Protein AF-A0A2S9FKX0-F1 (afdb_monomer)

Radius of gyration: 15.31 Å; Cα contacts (8 Å, |Δi|>4): 256; chains: 1; bounding box: 41×36×35 Å

Solvent-accessible surface area (backbone atoms only — not comparable to full-atom values): 8331 Å² total; per-residue (Å²): 123,59,86,40,38,10,38,38,38,38,27,28,65,61,74,66,62,74,62,89,56,89,73,32,55,72,55,98,75,26,35,39,33,34,68,51,56,16,30,72,70,81,51,93,82,71,53,87,70,86,72,49,25,36,37,59,53,54,42,30,68,63,44,42,91,80,36,39,31,65,84,22,63,64,45,36,45,50,46,67,44,34,13,82,83,73,72,36,57,85,37,79,48,83,92,62,90,45,38,29,35,67,76,35,41,58,55,53,31,52,52,41,68,76,35,47,50,77,50,74,48,81,31,94,63,19,50,73,44,49,65,54,50,60,74,73,44,48,40,86,47,57,65,86,90,117

Structure (mmCIF, N/CA/C/O backbone):
data_AF-A0A2S9FKX0-F1
#
_entry.id   AF-A0A2S9FKX0-F1
#
loop_
_atom_site.group_PDB
_atom_site.id
_atom_site.type_symbol
_atom_site.label_atom_id
_atom_site.label_alt_id
_atom_site.label_comp_id
_atom_site.label_asym_id
_atom_site.label_entity_id
_atom_site.label_seq_id
_atom_site.pdbx_PDB_ins_code
_atom_site.Cartn_x
_atom_site.Cartn_y
_atom_site.Cartn_z
_atom_site.occupancy
_atom_site.B_iso_or_equiv
_atom_site.auth_seq_id
_atom_site.auth_comp_id
_atom_site.auth_asym_id
_atom_site.auth_atom_id
_atom_site.pdbx_PDB_model_num
ATOM 1 N N . MET A 1 1 ? 8.132 -13.995 -0.061 1.00 76.06 1 MET A N 1
ATOM 2 C CA . MET A 1 1 ? 8.235 -12.887 -1.042 1.00 76.06 1 MET A CA 1
ATOM 3 C C . MET A 1 1 ? 9.620 -12.858 -1.684 1.00 76.06 1 MET A C 1
ATOM 5 O O . MET A 1 1 ? 10.601 -12.920 -0.935 1.00 76.06 1 MET A O 1
ATOM 9 N N . PRO A 1 2 ? 9.723 -12.782 -3.019 1.00 89.31 2 PRO A N 1
ATOM 10 C CA . PRO A 1 2 ? 10.991 -12.786 -3.755 1.00 89.31 2 PRO A CA 1
ATOM 11 C C . PRO A 1 2 ? 11.760 -11.462 -3.619 1.00 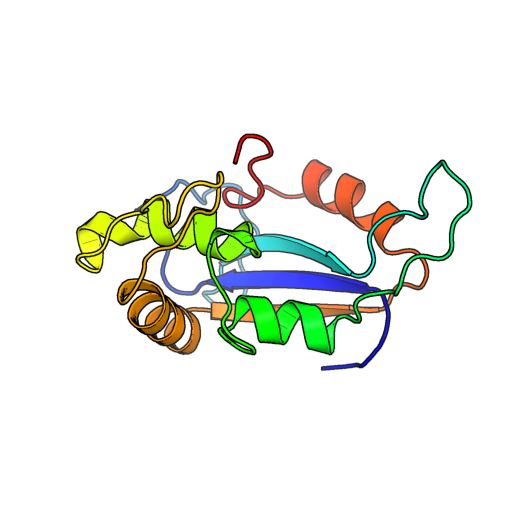89.31 2 PRO A C 1
ATOM 13 O O . PRO A 1 2 ? 11.167 -10.397 -3.438 1.00 89.31 2 PRO A O 1
ATOM 16 N N . ALA A 1 3 ? 13.089 -11.541 -3.675 1.00 92.06 3 ALA A N 1
ATOM 17 C CA . ALA A 1 3 ? 13.996 -10.389 -3.681 1.00 92.06 3 ALA A CA 1
ATOM 18 C C . ALA A 1 3 ? 14.272 -9.937 -5.124 1.00 92.06 3 ALA A C 1
ATOM 20 O O . ALA A 1 3 ? 15.416 -9.840 -5.550 1.00 92.06 3 ALA A O 1
ATOM 21 N N . GLU A 1 4 ? 13.201 -9.726 -5.885 1.00 93.19 4 GLU A N 1
ATOM 22 C CA . GLU A 1 4 ? 13.245 -9.487 -7.328 1.00 93.19 4 GLU A CA 1
ATOM 23 C C . GLU A 1 4 ? 12.323 -8.328 -7.715 1.00 93.19 4 GLU A C 1
ATOM 25 O O . GLU A 1 4 ? 11.545 -7.828 -6.891 1.00 93.19 4 GLU A O 1
ATOM 30 N N . ALA A 1 5 ? 12.450 -7.891 -8.967 1.00 94.06 5 ALA A N 1
ATOM 31 C CA . ALA A 1 5 ? 11.608 -6.869 -9.563 1.00 94.06 5 ALA A CA 1
ATOM 32 C C . ALA A 1 5 ? 10.209 -7.412 -9.892 1.00 94.06 5 ALA A C 1
ATOM 34 O O . ALA A 1 5 ? 10.043 -8.576 -10.267 1.00 94.06 5 ALA A O 1
ATOM 35 N N . GLY A 1 6 ? 9.195 -6.562 -9.769 1.00 94.88 6 GLY A N 1
ATOM 36 C CA . GLY A 1 6 ? 7.837 -6.908 -10.155 1.00 94.88 6 GLY A CA 1
ATOM 37 C C . GLY A 1 6 ? 6.777 -5.937 -9.651 1.00 94.88 6 GLY A C 1
ATOM 38 O O . GLY A 1 6 ? 7.082 -4.844 -9.171 1.00 94.88 6 GLY A O 1
ATOM 39 N N . ALA A 1 7 ? 5.522 -6.360 -9.758 1.00 95.31 7 ALA A N 1
ATOM 40 C CA . ALA A 1 7 ? 4.359 -5.637 -9.258 1.00 95.31 7 ALA A CA 1
ATOM 41 C C . ALA A 1 7 ? 3.735 -6.362 -8.059 1.00 95.31 7 ALA A C 1
ATOM 43 O O . ALA A 1 7 ? 3.870 -7.579 -7.908 1.00 95.31 7 ALA A O 1
ATOM 44 N N . HIS A 1 8 ? 3.047 -5.609 -7.208 1.00 96.31 8 HIS A N 1
ATOM 45 C CA . HIS A 1 8 ? 2.317 -6.115 -6.054 1.00 96.31 8 HIS A CA 1
ATOM 46 C C . HIS A 1 8 ? 0.893 -5.560 -6.021 1.00 96.31 8 HIS A C 1
ATOM 48 O O . HIS A 1 8 ? 0.687 -4.374 -6.271 1.00 96.31 8 HIS A O 1
ATOM 54 N N . GLY A 1 9 ? -0.074 -6.408 -5.680 1.00 97.06 9 GLY A N 1
ATOM 55 C CA . GLY A 1 9 ? -1.478 -6.046 -5.489 1.00 97.06 9 GLY A CA 1
ATOM 56 C C . GLY A 1 9 ? -1.887 -6.260 -4.038 1.00 97.06 9 GLY A C 1
ATOM 57 O O . GLY A 1 9 ? -1.530 -7.278 -3.447 1.00 97.06 9 GLY A O 1
ATOM 58 N N . TRP A 1 10 ? -2.599 -5.300 -3.462 1.00 98.00 10 TRP A N 1
ATOM 59 C CA . TRP A 1 10 ? -3.050 -5.309 -2.076 1.00 98.00 10 TRP A CA 1
ATOM 60 C C . TRP A 1 10 ? -4.554 -5.474 -2.011 1.00 98.00 10 TRP A C 1
ATOM 62 O O . TRP A 1 10 ? -5.316 -4.662 -2.543 1.00 98.00 10 TRP A O 1
ATOM 72 N N . TRP A 1 11 ? -4.940 -6.542 -1.333 1.00 98.44 11 TRP A N 1
ATOM 73 C CA . TRP A 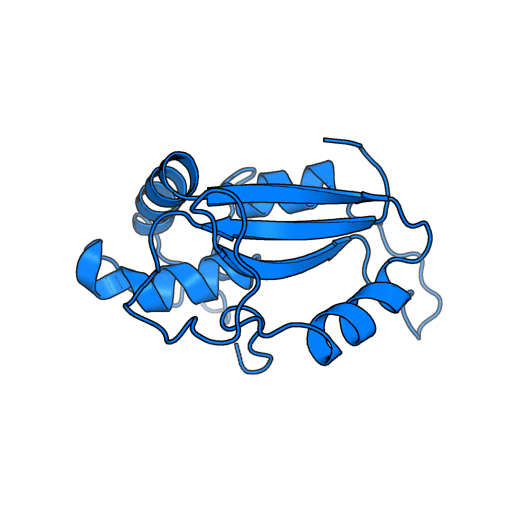1 11 ? -6.300 -7.019 -1.246 1.00 98.44 11 TRP A CA 1
ATOM 74 C C . TRP A 1 11 ? -6.807 -6.864 0.177 1.00 98.44 11 TRP A C 1
ATOM 76 O O . TRP A 1 11 ? -6.066 -7.148 1.119 1.00 98.44 11 TRP A O 1
ATOM 86 N N . PHE A 1 12 ? -8.066 -6.467 0.323 1.00 98.25 12 PHE A N 1
ATOM 87 C CA . PHE A 1 12 ? -8.672 -6.165 1.613 1.00 98.25 12 PHE A CA 1
ATOM 88 C C . PHE A 1 12 ? -9.989 -6.911 1.782 1.00 98.25 12 PHE A C 1
ATOM 90 O O . PHE A 1 12 ? -10.812 -6.938 0.867 1.00 98.25 12 PHE A O 1
ATOM 97 N N . ARG A 1 13 ? -10.173 -7.530 2.949 1.00 96.88 13 ARG A N 1
ATOM 98 C CA . ARG A 1 13 ? -11.448 -8.164 3.333 1.00 96.88 13 ARG A CA 1
ATOM 99 C C . ARG A 1 13 ? -12.420 -7.167 3.970 1.00 96.88 13 ARG A C 1
ATOM 101 O O . ARG A 1 13 ? -13.627 -7.350 3.902 1.00 96.88 13 ARG A O 1
ATOM 108 N N . GLU A 1 14 ? -11.877 -6.126 4.596 1.00 96.56 14 GLU A N 1
ATOM 109 C CA . GLU A 1 14 ? -12.618 -5.025 5.206 1.00 96.56 14 GLU A CA 1
ATOM 110 C C . GLU A 1 14 ? -12.339 -3.755 4.403 1.00 96.56 14 GLU A C 1
ATOM 112 O O . GLU A 1 14 ? -11.179 -3.436 4.127 1.00 96.56 14 GLU A O 1
ATOM 117 N N . ILE A 1 15 ? -13.401 -3.068 3.976 1.00 96.50 15 ILE A N 1
ATOM 118 C CA . ILE A 1 15 ? -13.296 -1.913 3.081 1.00 96.50 15 ILE A CA 1
ATOM 119 C C . ILE A 1 15 ? -13.006 -0.655 3.909 1.00 96.50 15 ILE A C 1
ATOM 121 O O . ILE A 1 15 ? -13.862 -0.243 4.693 1.00 96.50 15 ILE A O 1
ATOM 125 N N . PRO A 1 16 ? -11.830 -0.021 3.749 1.00 94.56 16 PRO A N 1
ATOM 126 C CA . PRO A 1 16 ? -11.449 1.121 4.569 1.00 94.56 16 PRO A CA 1
ATOM 127 C C . PRO A 1 16 ? -12.308 2.347 4.247 1.00 94.56 16 PRO A C 1
ATOM 129 O O . PRO A 1 16 ? -12.466 2.708 3.081 1.00 94.56 16 PRO A O 1
ATOM 132 N N . GLY A 1 17 ? -12.840 3.007 5.279 1.00 90.38 17 GLY A N 1
ATOM 133 C CA . GLY A 1 17 ? -13.544 4.289 5.149 1.00 90.38 17 GLY A CA 1
ATOM 134 C C . GLY A 1 17 ? -14.821 4.256 4.299 1.00 90.38 17 GLY A C 1
ATOM 135 O O . GLY A 1 17 ? -15.272 5.307 3.853 1.00 90.38 17 GLY A O 1
ATOM 136 N N . GLY A 1 18 ? -15.390 3.072 4.035 1.00 89.06 18 GLY A N 1
ATOM 137 C CA . GLY A 1 18 ? -16.639 2.930 3.275 1.00 89.06 18 GLY A CA 1
ATOM 138 C C . GLY A 1 18 ? -16.567 3.417 1.823 1.00 89.06 18 GLY A C 1
ATOM 139 O O . GLY A 1 18 ? -17.585 3.839 1.275 1.00 89.06 18 GLY A O 1
ATOM 140 N N . ILE A 1 19 ? -15.379 3.394 1.211 1.00 93.12 19 ILE A N 1
ATOM 141 C CA . ILE A 1 19 ? -15.187 3.779 -0.194 1.00 93.12 19 ILE A CA 1
ATOM 142 C C . ILE A 1 19 ? -16.009 2.895 -1.147 1.00 93.12 19 ILE A C 1
ATOM 144 O O . ILE A 1 19 ? -16.262 1.723 -0.860 1.00 93.12 19 ILE A O 1
ATOM 148 N N . ASP A 1 20 ? -16.404 3.450 -2.296 1.00 93.56 20 ASP A N 1
ATOM 149 C CA . ASP A 1 20 ? -17.053 2.670 -3.353 1.00 93.56 20 ASP A CA 1
ATOM 150 C C . ASP A 1 20 ? -16.052 1.681 -3.965 1.00 93.56 20 ASP A C 1
ATOM 152 O O . ASP A 1 20 ? -14.942 2.050 -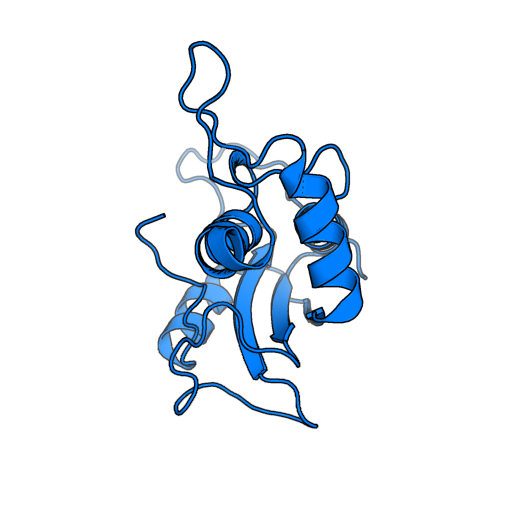4.346 1.00 93.56 20 ASP A O 1
ATOM 156 N N . VAL A 1 21 ? -16.459 0.413 -4.026 1.00 96.38 21 VAL A N 1
ATOM 157 C CA . VAL A 1 21 ? -15.668 -0.704 -4.558 1.00 96.38 21 VAL A CA 1
ATOM 158 C C . VAL A 1 21 ? -16.434 -1.509 -5.607 1.00 96.38 21 VAL A C 1
ATOM 160 O O . VAL A 1 21 ? -16.045 -2.625 -5.951 1.00 96.38 21 VAL A O 1
ATOM 163 N N . SER A 1 22 ? -17.542 -0.966 -6.116 1.00 95.12 22 SER A N 1
ATOM 164 C CA . SER A 1 22 ? -18.413 -1.655 -7.071 1.00 95.12 22 SER A CA 1
ATOM 165 C C . SER A 1 22 ? -17.708 -2.030 -8.381 1.00 95.12 22 SER A C 1
ATOM 167 O O . SER A 1 22 ? -18.047 -3.055 -8.972 1.00 95.12 22 SER A O 1
ATOM 169 N N . GLY A 1 23 ? -16.707 -1.249 -8.805 1.00 95.69 23 GLY A N 1
ATOM 170 C CA . GLY A 1 23 ? -15.866 -1.522 -9.976 1.00 95.69 23 GLY A CA 1
ATOM 171 C C . GLY A 1 23 ? -14.579 -2.303 -9.687 1.00 95.69 23 GLY A C 1
ATOM 172 O O . GLY A 1 23 ? -13.872 -2.675 -10.624 1.00 95.69 23 GLY A O 1
ATOM 173 N N . CYS A 1 24 ? -14.254 -2.556 -8.415 1.00 97.56 24 CYS A N 1
ATOM 174 C CA . CYS A 1 24 ? -12.997 -3.189 -8.023 1.00 97.56 24 CYS A CA 1
ATOM 175 C C . CYS A 1 24 ? -13.000 -4.702 -8.280 1.00 97.56 24 CYS A C 1
ATOM 177 O O . CYS A 1 24 ? -14.017 -5.386 -8.144 1.00 97.56 24 CYS A O 1
ATOM 179 N N . GLU A 1 25 ? -11.818 -5.252 -8.561 1.00 97.94 25 GLU A N 1
ATOM 180 C CA . GLU A 1 25 ? -11.624 -6.700 -8.657 1.00 97.94 25 GLU A CA 1
ATOM 181 C C . GLU A 1 25 ? -11.853 -7.378 -7.302 1.00 97.94 25 GLU A C 1
ATOM 183 O O . GLU A 1 25 ? -11.246 -7.004 -6.294 1.00 97.94 25 GLU A O 1
ATOM 188 N N . GLN A 1 26 ? -12.676 -8.428 -7.295 1.00 97.50 26 GLN A N 1
ATOM 189 C CA . GLN A 1 26 ? -13.028 -9.186 -6.095 1.00 97.50 26 GLN A CA 1
ATOM 190 C C . GLN A 1 26 ? -12.766 -10.679 -6.283 1.00 97.50 26 GLN A C 1
ATOM 192 O O . GLN A 1 26 ? -13.107 -11.256 -7.317 1.00 97.50 26 GLN A O 1
ATOM 197 N N . ARG A 1 27 ? -12.154 -11.322 -5.283 1.00 96.38 27 ARG A N 1
ATOM 198 C CA . ARG A 1 27 ? -11.849 -12.762 -5.278 1.00 96.38 27 ARG A CA 1
ATOM 199 C C . ARG A 1 27 ? -11.921 -13.314 -3.863 1.00 96.38 27 ARG A C 1
ATOM 201 O O . ARG A 1 27 ? -11.261 -12.790 -2.976 1.00 96.38 27 ARG A O 1
ATOM 208 N N . ASP A 1 28 ? -12.705 -14.369 -3.655 1.00 95.00 28 ASP A N 1
ATOM 209 C CA . ASP A 1 28 ? -12.791 -15.095 -2.378 1.00 95.00 28 ASP A CA 1
ATOM 210 C C . ASP A 1 28 ? -13.037 -14.196 -1.145 1.00 95.00 28 ASP A C 1
ATOM 212 O O . ASP A 1 28 ? -12.463 -14.408 -0.078 1.00 95.00 28 ASP A O 1
ATOM 216 N N . GLY A 1 29 ? -13.872 -13.160 -1.294 1.00 95.25 29 GLY A N 1
ATOM 217 C CA . GLY A 1 29 ? -14.166 -12.193 -0.225 1.00 95.25 29 GLY A CA 1
ATOM 218 C C . GLY A 1 29 ? -13.097 -11.113 -0.017 1.00 95.25 29 GLY A C 1
ATOM 219 O O . GLY A 1 29 ? -13.167 -10.362 0.951 1.00 95.25 29 GLY A O 1
ATOM 220 N N . TRP A 1 30 ? -12.120 -11.019 -0.916 1.00 98.12 30 TRP A N 1
ATOM 221 C CA . TRP A 1 30 ? -11.092 -9.987 -0.924 1.00 98.12 30 TRP A CA 1
ATOM 222 C C . TRP A 1 30 ? -11.276 -9.032 -2.094 1.00 98.12 30 TRP A C 1
ATOM 224 O O . TRP A 1 30 ? -11.552 -9.467 -3.210 1.00 98.12 30 TRP A O 1
ATOM 234 N N . THR A 1 31 ? -11.026 -7.747 -1.860 1.00 98.38 31 THR A N 1
ATOM 235 C CA . THR A 1 31 ? -11.135 -6.689 -2.871 1.00 98.38 31 THR A CA 1
ATOM 236 C C . THR A 1 31 ? -9.768 -6.075 -3.142 1.00 98.38 31 THR A C 1
ATOM 238 O O . THR A 1 31 ? -9.086 -5.664 -2.202 1.00 98.38 31 THR A O 1
ATOM 241 N N . LEU A 1 32 ? -9.339 -6.018 -4.404 1.00 98.12 32 LEU A N 1
ATOM 242 C CA . LEU A 1 32 ? -8.092 -5.363 -4.801 1.00 98.12 32 LEU A CA 1
ATOM 243 C C . LEU A 1 32 ? -8.299 -3.850 -4.815 1.00 98.12 32 LEU A C 1
ATOM 245 O O . LEU A 1 32 ? -9.054 -3.343 -5.634 1.00 98.12 32 LEU A O 1
ATOM 249 N N . LEU A 1 33 ? -7.600 -3.135 -3.934 1.00 97.44 33 LEU A N 1
ATOM 250 C CA . LEU A 1 33 ? -7.772 -1.683 -3.800 1.00 97.44 33 LEU A CA 1
ATOM 251 C C . LEU A 1 33 ? -6.524 -0.886 -4.184 1.00 97.44 33 LEU A C 1
ATOM 253 O O . LEU A 1 33 ? -6.611 0.314 -4.439 1.00 97.44 33 LEU A O 1
ATOM 257 N N . TYR A 1 34 ? -5.358 -1.537 -4.199 1.00 97.12 34 TYR A N 1
ATOM 258 C CA . TYR A 1 34 ? -4.090 -0.882 -4.495 1.00 97.12 34 TYR A CA 1
ATOM 259 C C . TYR A 1 34 ? -3.132 -1.793 -5.260 1.00 97.12 34 TYR A C 1
ATOM 261 O O . TYR A 1 34 ? -2.933 -2.953 -4.896 1.00 97.12 34 TYR A O 1
ATOM 269 N N . VAL A 1 35 ? -2.445 -1.241 -6.254 1.00 96.50 35 VAL A N 1
ATOM 270 C CA . VAL A 1 35 ? -1.282 -1.854 -6.899 1.00 96.50 35 VAL A CA 1
ATOM 271 C C . VAL A 1 35 ? -0.068 -0.945 -6.792 1.00 96.50 35 VAL A C 1
ATOM 273 O O . VAL A 1 35 ? -0.168 0.273 -6.690 1.00 96.50 35 VAL A O 1
ATOM 276 N N . GLY A 1 36 ? 1.115 -1.533 -6.843 1.00 94.06 36 GLY A N 1
ATOM 277 C CA . GLY A 1 36 ? 2.344 -0.775 -7.019 1.00 94.06 36 GLY A CA 1
ATOM 278 C C . GLY A 1 36 ? 3.441 -1.644 -7.597 1.00 94.06 36 GLY A C 1
ATOM 279 O O . GLY A 1 36 ? 3.291 -2.860 -7.738 1.00 94.06 36 GLY A O 1
ATOM 280 N N . ILE A 1 37 ? 4.550 -1.009 -7.941 1.00 94.19 37 ILE A N 1
ATOM 281 C CA . ILE A 1 37 ? 5.694 -1.661 -8.571 1.00 94.19 37 ILE A CA 1
ATOM 282 C C . ILE A 1 37 ? 6.964 -1.467 -7.762 1.00 94.19 37 ILE A C 1
ATOM 284 O O . ILE A 1 37 ? 7.109 -0.524 -6.980 1.00 94.19 37 ILE A O 1
ATOM 288 N N . SER A 1 38 ? 7.915 -2.368 -7.971 1.00 93.12 38 SER A N 1
ATOM 289 C CA . SER A 1 38 ? 9.253 -2.237 -7.421 1.00 93.12 38 SER A CA 1
ATOM 290 C C . SER A 1 38 ? 10.249 -2.980 -8.312 1.00 93.12 38 SER A C 1
ATOM 292 O O . SER A 1 38 ? 10.092 -4.190 -8.475 1.00 93.12 38 SER A O 1
ATOM 294 N N . PRO A 1 39 ? 11.285 -2.322 -8.862 1.00 92.44 39 PRO A N 1
ATOM 295 C CA . PRO A 1 39 ? 11.596 -0.892 -8.761 1.00 92.44 39 PRO A CA 1
ATOM 296 C C . PRO A 1 39 ? 10.698 -0.012 -9.656 1.00 92.44 39 PRO A C 1
ATOM 298 O O . PRO A 1 39 ? 9.904 -0.515 -10.441 1.00 92.44 39 PRO A O 1
ATOM 301 N N . GLY A 1 40 ? 10.834 1.311 -9.532 1.00 89.38 40 GLY A N 1
ATOM 302 C CA . GLY A 1 40 ? 10.264 2.264 -10.494 1.00 89.38 40 GLY A CA 1
ATOM 303 C C . GLY A 1 40 ? 11.079 2.346 -11.797 1.00 89.38 40 GLY A C 1
ATOM 304 O O . GLY A 1 40 ? 12.073 1.627 -11.930 1.00 89.38 40 GLY A O 1
ATOM 305 N N . PRO A 1 41 ? 10.685 3.210 -12.753 1.00 88.62 41 PRO A N 1
ATOM 306 C CA . PRO A 1 41 ? 11.411 3.373 -14.009 1.00 88.62 41 PRO A CA 1
ATOM 307 C C . PRO A 1 41 ? 12.846 3.877 -13.780 1.00 88.62 41 PRO A C 1
ATOM 309 O O . PRO A 1 41 ? 13.092 4.611 -12.813 1.00 88.62 41 PRO A O 1
ATOM 312 N N . PRO A 1 42 ? 13.792 3.541 -14.681 1.00 86.69 42 PRO A N 1
ATOM 313 C CA . PRO A 1 42 ? 15.141 4.088 -14.651 1.00 86.69 42 PRO A CA 1
ATOM 314 C C . PRO A 1 42 ? 15.131 5.617 -14.605 1.00 86.69 42 PRO A C 1
ATOM 316 O O . PRO A 1 42 ? 14.279 6.279 -15.203 1.00 86.69 42 PRO A O 1
ATOM 319 N N . ARG A 1 43 ? 16.106 6.201 -13.906 1.00 83.69 43 ARG A N 1
ATOM 320 C CA . ARG A 1 43 ? 16.217 7.658 -13.815 1.00 83.69 43 ARG A CA 1
ATOM 321 C C . ARG A 1 43 ? 16.575 8.251 -15.179 1.00 83.69 43 ARG A C 1
ATOM 323 O O . ARG A 1 43 ? 17.495 7.773 -15.840 1.00 83.69 43 ARG A O 1
ATOM 330 N N . ALA A 1 44 ? 15.924 9.356 -15.541 1.00 84.44 44 ALA A N 1
ATOM 331 C CA . ALA A 1 44 ? 16.211 10.088 -16.778 1.00 84.44 44 ALA A CA 1
ATOM 332 C C . ALA A 1 44 ? 17.649 10.643 -16.840 1.00 84.44 44 ALA A C 1
ATOM 334 O O . ALA A 1 44 ? 18.182 10.851 -17.924 1.00 84.44 44 ALA A O 1
ATOM 335 N N . ASP A 1 45 ? 18.294 10.855 -15.686 1.00 85.69 45 ASP A N 1
ATOM 336 C CA . ASP A 1 45 ? 19.681 11.331 -15.588 1.00 85.69 45 ASP A CA 1
ATOM 337 C C . ASP A 1 45 ? 20.736 10.223 -15.773 1.00 85.69 45 ASP A C 1
ATOM 339 O O . ASP A 1 45 ? 21.927 10.473 -15.582 1.00 85.69 45 ASP A O 1
ATOM 343 N N . GLY A 1 46 ? 20.315 8.995 -16.109 1.00 76.69 46 GLY A N 1
ATOM 344 C CA . GLY A 1 46 ? 21.192 7.849 -16.363 1.00 76.69 46 GLY A CA 1
ATOM 345 C C . GLY A 1 46 ? 21.922 7.318 -15.127 1.00 76.69 46 GLY A C 1
ATOM 346 O O . GLY A 1 46 ? 22.705 6.374 -15.235 1.00 76.69 46 GLY A O 1
ATOM 347 N N . LYS A 1 47 ? 21.691 7.897 -13.940 1.00 74.69 47 LYS A N 1
ATOM 348 C CA . LYS A 1 47 ? 22.349 7.445 -12.713 1.00 74.69 47 LYS A CA 1
ATOM 349 C C . LYS A 1 47 ? 21.763 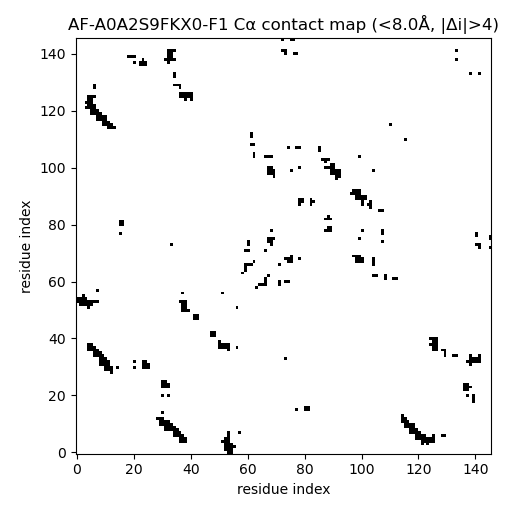6.107 -12.261 1.00 74.69 47 LYS A C 1
ATOM 351 O O . LYS A 1 47 ? 20.539 5.945 -12.279 1.00 74.69 47 LYS A O 1
ATOM 356 N N . PRO A 1 48 ? 22.604 5.171 -11.784 1.00 63.81 48 PRO A N 1
ATOM 357 C CA . PRO A 1 48 ? 22.122 3.906 -11.259 1.00 63.81 48 PRO A CA 1
ATOM 358 C C . PRO A 1 48 ? 21.172 4.158 -10.086 1.00 63.81 48 PRO A C 1
ATOM 360 O O . PRO A 1 48 ? 21.501 4.856 -9.124 1.00 63.81 48 PRO A O 1
ATOM 363 N N . GLN A 1 49 ? 19.971 3.597 -10.178 1.00 69.19 49 GLN A N 1
ATOM 364 C CA . GLN A 1 49 ? 19.037 3.560 -9.064 1.00 69.19 49 GLN A CA 1
ATOM 365 C C . GLN A 1 49 ? 19.381 2.350 -8.203 1.00 69.19 49 GLN A C 1
ATOM 367 O O . GLN A 1 49 ? 19.646 1.279 -8.738 1.00 69.19 49 GLN A O 1
ATOM 372 N N . ASN A 1 50 ? 19.366 2.498 -6.878 1.00 68.12 50 ASN A N 1
ATOM 373 C CA . ASN A 1 50 ? 19.413 1.335 -5.999 1.00 68.12 50 ASN A CA 1
ATOM 374 C C . ASN A 1 50 ? 18.027 0.669 -6.057 1.00 68.12 50 ASN A C 1
ATOM 376 O O . ASN A 1 50 ? 17.080 1.243 -5.502 1.00 68.12 50 ASN A O 1
ATOM 380 N N . PRO A 1 51 ? 17.852 -0.458 -6.773 1.00 68.12 51 PRO A N 1
ATOM 381 C CA . PRO A 1 51 ? 16.527 -0.996 -7.020 1.00 68.12 51 PRO A CA 1
ATOM 382 C C . PRO A 1 51 ? 15.955 -1.472 -5.686 1.00 68.12 51 PRO A C 1
ATOM 384 O O . PRO A 1 51 ? 16.563 -2.283 -4.982 1.00 68.12 51 PRO A O 1
ATOM 387 N N . GLN A 1 52 ? 14.784 -0.964 -5.305 1.00 77.12 52 GLN A N 1
ATOM 388 C CA . GLN A 1 52 ? 14.037 -1.615 -4.237 1.00 77.12 52 GLN A CA 1
ATOM 389 C C . GLN A 1 52 ? 13.439 -2.904 -4.797 1.00 77.12 52 GLN A C 1
ATOM 391 O O . GLN A 1 52 ? 12.776 -2.906 -5.832 1.00 77.12 52 GLN A O 1
ATOM 396 N N . GLU A 1 53 ? 13.685 -4.007 -4.105 1.00 88.00 53 GLU A N 1
ATOM 397 C CA . GLU A 1 53 ? 13.087 -5.308 -4.401 1.00 88.00 53 GLU A CA 1
ATOM 398 C C . GLU A 1 53 ? 11.657 -5.376 -3.858 1.00 88.00 53 GLU A C 1
ATOM 400 O O . GLU A 1 53 ? 11.372 -4.808 -2.793 1.00 88.00 53 GLU A O 1
ATOM 405 N N . LEU A 1 54 ? 10.803 -6.185 -4.495 1.00 93.12 54 LEU A N 1
ATOM 406 C CA . LEU A 1 54 ? 9.446 -6.481 -4.025 1.00 93.12 54 LEU A CA 1
ATOM 407 C C . LEU A 1 54 ? 9.400 -6.819 -2.530 1.00 93.12 54 LEU A C 1
ATOM 409 O O . LEU A 1 54 ? 8.634 -6.218 -1.778 1.00 93.12 54 LEU A O 1
ATOM 413 N N . ARG A 1 55 ? 10.266 -7.732 -2.062 1.00 94.44 55 ARG A N 1
ATOM 414 C CA . ARG A 1 55 ? 10.345 -8.110 -0.639 1.00 94.44 55 ARG A CA 1
ATOM 415 C C . ARG A 1 55 ? 10.547 -6.906 0.278 1.00 94.44 55 ARG A C 1
ATOM 417 O O . ARG A 1 55 ? 9.927 -6.851 1.337 1.00 94.44 55 ARG A O 1
ATOM 424 N N . LYS A 1 56 ? 11.431 -5.971 -0.081 1.00 93.19 56 LYS A N 1
ATOM 425 C CA . LYS A 1 56 ? 11.724 -4.791 0.748 1.00 93.19 56 LYS A CA 1
ATOM 426 C C . LYS A 1 56 ? 10.535 -3.834 0.739 1.00 93.19 56 LYS A C 1
ATOM 428 O O . LYS A 1 56 ? 10.124 -3.396 1.812 1.00 93.19 56 LYS A O 1
ATOM 433 N N . ARG A 1 57 ? 9.958 -3.576 -0.439 1.00 94.19 57 ARG A N 1
ATOM 434 C CA . ARG A 1 57 ? 8.826 -2.657 -0.611 1.00 94.19 57 ARG A CA 1
ATOM 435 C C . ARG A 1 57 ? 7.573 -3.134 0.118 1.00 94.19 57 ARG A C 1
ATOM 437 O O . ARG A 1 57 ? 6.985 -2.380 0.887 1.00 94.19 57 ARG A O 1
ATOM 444 N N . ILE A 1 58 ? 7.217 -4.404 -0.041 1.00 95.44 58 ILE A N 1
ATOM 445 C CA . ILE A 1 58 ? 6.025 -4.979 0.588 1.00 95.44 58 ILE A CA 1
ATOM 446 C C . ILE A 1 58 ? 6.176 -5.031 2.111 1.00 95.44 58 ILE A C 1
ATOM 448 O O . ILE A 1 58 ? 5.268 -4.633 2.835 1.00 95.44 58 ILE A O 1
ATOM 452 N N . ARG A 1 59 ? 7.350 -5.433 2.622 1.00 95.44 59 ARG A N 1
ATOM 453 C CA . ARG A 1 59 ? 7.620 -5.392 4.070 1.00 95.44 59 ARG A CA 1
ATOM 454 C C . ARG A 1 59 ? 7.521 -3.979 4.635 1.00 95.44 59 ARG A C 1
ATOM 456 O O . ARG A 1 59 ? 7.056 -3.824 5.758 1.00 95.44 59 ARG A O 1
ATOM 463 N N . TYR A 1 60 ? 7.977 -2.974 3.887 1.00 95.31 60 TYR A N 1
ATOM 464 C CA . TYR A 1 60 ? 7.854 -1.581 4.302 1.00 95.31 60 TYR A CA 1
ATOM 465 C C . TYR A 1 60 ? 6.382 -1.163 4.393 1.00 95.31 60 TYR A C 1
ATOM 467 O O . TYR A 1 60 ? 5.964 -0.675 5.431 1.00 95.31 60 TYR A O 1
ATOM 475 N N . HIS A 1 61 ? 5.559 -1.436 3.378 1.00 94.88 61 HIS A N 1
ATOM 476 C CA . HIS A 1 61 ? 4.114 -1.173 3.454 1.00 94.88 61 HIS A CA 1
ATOM 477 C C . HIS A 1 61 ? 3.455 -1.829 4.689 1.00 94.88 61 HIS A C 1
ATOM 479 O O . HIS A 1 61 ? 2.681 -1.176 5.388 1.00 94.88 61 HIS A O 1
ATOM 485 N N . PHE A 1 62 ? 3.864 -3.055 5.033 1.00 93.12 62 PHE A N 1
ATOM 486 C CA . PHE A 1 62 ? 3.437 -3.783 6.237 1.00 93.12 62 PHE A CA 1
ATOM 487 C C . PHE A 1 62 ? 4.023 -3.282 7.575 1.00 93.12 62 PHE A C 1
ATOM 489 O O . PHE A 1 62 ? 3.847 -3.948 8.588 1.00 93.12 62 PHE A O 1
ATOM 496 N N . GLY A 1 63 ? 4.737 -2.154 7.633 1.00 91.94 63 GLY A N 1
ATOM 497 C CA . GLY A 1 63 ? 5.210 -1.600 8.913 1.00 91.94 63 GLY A CA 1
ATOM 498 C C . GLY A 1 63 ? 6.704 -1.784 9.211 1.00 91.94 63 GLY A C 1
ATOM 499 O O . GLY A 1 63 ? 7.201 -1.272 10.213 1.00 91.94 63 GLY A O 1
ATOM 500 N N . ALA A 1 64 ? 7.470 -2.496 8.376 1.00 90.62 64 ALA A N 1
ATOM 501 C CA . ALA A 1 64 ? 8.886 -2.745 8.664 1.00 90.62 64 ALA A CA 1
ATOM 502 C C . ALA A 1 64 ? 9.761 -1.483 8.516 1.00 90.62 64 ALA A C 1
ATOM 504 O O . ALA A 1 64 ? 9.502 -0.625 7.680 1.00 90.62 64 ALA A O 1
ATOM 505 N N . ARG A 1 65 ? 10.888 -1.429 9.246 1.00 83.56 65 ARG A N 1
ATOM 506 C CA . ARG A 1 65 ? 11.921 -0.371 9.132 1.00 83.56 65 ARG A CA 1
ATOM 507 C C . ARG A 1 65 ? 11.367 1.053 9.308 1.00 83.56 65 ARG A C 1
ATOM 509 O O . ARG A 1 65 ? 11.653 1.928 8.493 1.00 83.56 65 ARG A O 1
ATOM 516 N N . ASN A 1 66 ? 10.613 1.279 10.385 1.00 85.94 66 ASN A N 1
ATOM 517 C CA . ASN A 1 66 ? 9.979 2.568 10.695 1.00 85.94 66 ASN A CA 1
ATOM 518 C C . ASN A 1 66 ? 9.094 3.062 9.545 1.00 85.94 66 ASN A C 1
ATOM 520 O O . ASN A 1 66 ? 9.170 4.229 9.145 1.00 85.94 66 ASN A O 1
ATOM 524 N N . ALA A 1 67 ? 8.308 2.150 8.970 1.00 91.06 67 ALA A N 1
ATOM 525 C CA . ALA A 1 67 ? 7.393 2.517 7.912 1.00 91.06 67 ALA A CA 1
ATOM 526 C C . ALA A 1 67 ? 6.419 3.582 8.392 1.00 91.06 67 ALA A C 1
ATOM 528 O O . ALA A 1 67 ? 5.934 3.544 9.522 1.00 91.06 67 ALA A O 1
ATOM 529 N N . SER A 1 68 ? 6.156 4.537 7.514 1.00 93.69 68 SER A N 1
ATOM 530 C CA . SER A 1 68 ? 5.249 5.634 7.808 1.00 93.69 68 SER A CA 1
ATOM 531 C C . SER A 1 68 ? 4.512 6.075 6.558 1.00 93.69 68 SER A C 1
ATOM 533 O O . SER A 1 68 ? 4.908 5.705 5.447 1.00 93.69 68 SER A O 1
ATOM 535 N N . ALA A 1 69 ? 3.466 6.876 6.749 1.00 92.50 69 ALA A N 1
ATOM 536 C CA . ALA A 1 69 ? 2.728 7.519 5.664 1.00 92.50 69 ALA A CA 1
ATOM 537 C C . ALA A 1 69 ? 3.653 8.229 4.652 1.00 92.50 69 ALA A C 1
ATOM 539 O O . ALA A 1 69 ? 3.425 8.136 3.452 1.00 92.50 69 ALA A O 1
ATOM 540 N N . ASP A 1 70 ? 4.740 8.854 5.121 1.00 91.00 70 ASP A N 1
ATOM 541 C CA . ASP A 1 70 ? 5.726 9.561 4.286 1.00 91.00 70 ASP A CA 1
ATOM 542 C C . ASP A 1 70 ? 6.357 8.691 3.188 1.00 91.00 70 ASP A C 1
ATOM 544 O O . ASP A 1 70 ? 6.567 9.134 2.064 1.00 91.00 70 ASP A O 1
ATOM 548 N N . GLY A 1 71 ? 6.680 7.436 3.513 1.00 90.62 71 GLY A N 1
ATOM 549 C CA . GLY A 1 71 ? 7.382 6.529 2.600 1.00 90.62 71 GLY A CA 1
ATOM 550 C C . GLY A 1 71 ? 6.462 5.561 1.861 1.00 90.62 71 GLY A C 1
ATOM 551 O O . GLY A 1 71 ? 6.945 4.675 1.154 1.00 90.62 71 GLY A O 1
ATOM 552 N N . SER A 1 72 ? 5.151 5.649 2.083 1.00 93.00 72 SER A N 1
ATOM 553 C CA . SER A 1 72 ? 4.193 4.643 1.646 1.00 93.00 72 SER A CA 1
ATOM 554 C C . SER A 1 72 ? 2.844 5.282 1.346 1.00 93.00 72 SER A C 1
ATOM 556 O O . SER A 1 72 ? 2.019 5.455 2.242 1.00 93.00 72 SER A O 1
ATOM 558 N N . THR A 1 73 ? 2.598 5.528 0.061 1.00 91.88 73 THR A N 1
ATOM 559 C CA . THR A 1 73 ? 1.307 5.986 -0.474 1.00 91.88 73 THR A CA 1
ATOM 560 C C . THR A 1 73 ? 0.153 5.114 0.013 1.00 91.88 73 THR A C 1
ATOM 562 O O . THR A 1 73 ? -0.812 5.648 0.537 1.00 91.88 73 THR A O 1
ATOM 565 N N . LEU A 1 74 ? 0.300 3.784 -0.003 1.00 95.31 74 LEU A N 1
ATOM 566 C CA . LEU A 1 74 ? -0.697 2.865 0.559 1.00 95.31 74 LEU A CA 1
ATOM 567 C C . LEU A 1 74 ? -1.034 3.168 2.029 1.00 95.31 74 LEU A C 1
ATOM 569 O O . LEU A 1 74 ? -2.198 3.215 2.409 1.00 95.31 74 LEU A O 1
ATOM 573 N N . ARG A 1 75 ? -0.011 3.391 2.862 1.00 95.81 75 ARG A N 1
ATOM 574 C CA . ARG A 1 75 ? -0.215 3.672 4.296 1.00 95.81 75 ARG A CA 1
ATOM 575 C C . ARG A 1 75 ? -0.866 5.032 4.486 1.00 95.81 75 ARG A C 1
ATOM 577 O O . ARG A 1 75 ? -1.725 5.167 5.346 1.00 95.81 75 ARG A O 1
ATOM 584 N N . LYS A 1 76 ? -0.466 6.017 3.680 1.00 94.69 76 LYS A N 1
ATOM 585 C CA . LYS A 1 76 ? -1.073 7.345 3.674 1.00 94.69 76 LYS A CA 1
ATOM 586 C C . LYS A 1 76 ? -2.560 7.266 3.316 1.00 94.69 76 LYS A C 1
ATOM 588 O O . LYS A 1 76 ? -3.363 7.746 4.106 1.00 94.69 76 LYS A O 1
ATOM 593 N N . SER A 1 77 ? -2.922 6.601 2.215 1.00 94.50 77 SER A N 1
ATOM 594 C CA . SER A 1 77 ? -4.322 6.412 1.806 1.00 94.50 77 SER A CA 1
ATOM 595 C C . SER A 1 77 ? -5.137 5.701 2.890 1.00 94.50 77 SER A C 1
ATOM 597 O O . SER A 1 77 ? -6.166 6.214 3.315 1.00 94.50 77 SER A O 1
ATOM 599 N N . LEU A 1 78 ? -4.651 4.561 3.398 1.00 95.88 78 LEU A N 1
ATOM 600 C CA . LEU A 1 78 ? -5.359 3.804 4.435 1.00 95.88 78 LEU A CA 1
ATOM 601 C C . LEU A 1 78 ? -5.541 4.612 5.720 1.00 95.88 78 LEU A C 1
ATOM 603 O O . LEU A 1 78 ? -6.6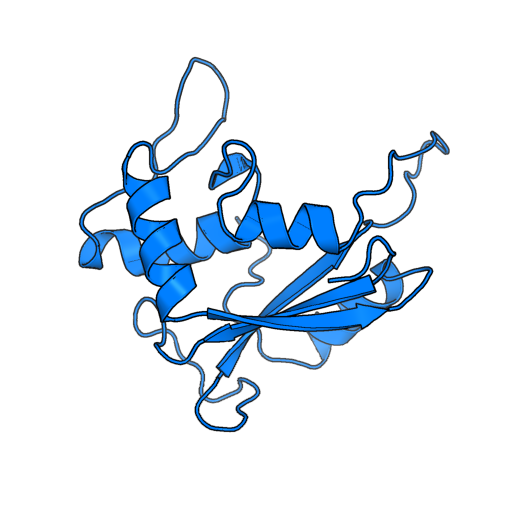33 4.643 6.270 1.00 95.88 78 LEU A O 1
ATOM 607 N N . GLY A 1 79 ? -4.491 5.276 6.202 1.00 94.88 79 GLY A N 1
ATOM 608 C CA . GLY A 1 79 ? -4.585 6.020 7.451 1.00 94.88 79 GLY A CA 1
ATOM 609 C C . GLY A 1 79 ? -5.435 7.289 7.350 1.00 94.88 79 GLY A C 1
ATOM 610 O O . GLY A 1 79 ? -5.997 7.702 8.355 1.00 94.88 79 GLY A O 1
ATOM 611 N N . VAL A 1 80 ? -5.580 7.890 6.163 1.00 93.81 80 VAL A N 1
ATOM 612 C CA . VAL A 1 80 ? -6.555 8.974 5.952 1.00 93.81 80 VAL A CA 1
ATOM 613 C C . VAL A 1 80 ? -7.987 8.439 6.014 1.00 93.81 80 VAL A C 1
ATOM 615 O O . VAL A 1 80 ? -8.831 9.069 6.637 1.00 93.81 80 VAL A O 1
ATOM 618 N N . LEU A 1 81 ? -8.255 7.274 5.420 1.00 94.81 81 LEU A N 1
ATOM 619 C CA . LEU A 1 81 ? -9.595 6.675 5.404 1.00 94.81 81 LEU A CA 1
ATOM 620 C C . LEU A 1 81 ? -10.021 6.095 6.758 1.00 94.81 81 LEU A C 1
ATOM 622 O O . LEU A 1 81 ? -11.199 6.12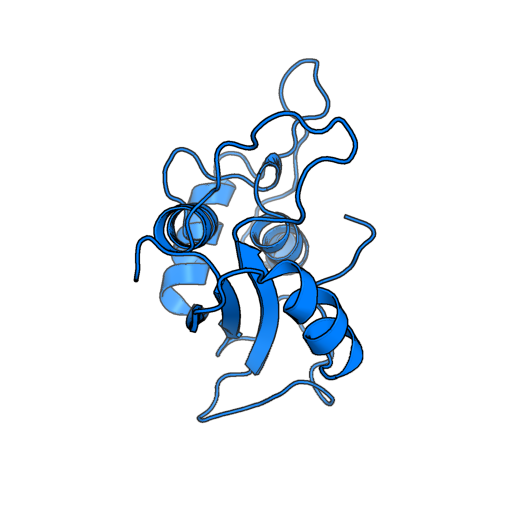1 7.092 1.00 94.81 81 LEU A O 1
ATOM 626 N N . LEU A 1 82 ? -9.070 5.554 7.519 1.00 96.06 82 LEU A N 1
ATOM 627 C CA . LEU A 1 82 ? -9.324 4.851 8.779 1.00 96.06 82 LEU A CA 1
ATOM 628 C C . LEU A 1 82 ? -9.062 5.711 10.019 1.00 96.06 82 LEU A C 1
ATOM 630 O O . LEU A 1 82 ? -9.298 5.247 11.130 1.00 96.06 82 LEU A O 1
ATOM 634 N N . GLY A 1 83 ? -8.528 6.925 9.863 1.00 95.06 83 GLY A N 1
ATOM 635 C CA . GLY A 1 83 ? -8.064 7.741 10.987 1.00 95.06 83 GLY A CA 1
ATOM 636 C C . GLY A 1 83 ? -9.148 7.998 12.034 1.00 95.06 83 GLY A C 1
ATOM 637 O O . GLY A 1 83 ? -8.921 7.764 13.221 1.00 95.06 83 GLY A O 1
ATOM 638 N N . ASP A 1 84 ? -10.343 8.384 11.586 1.00 93.12 84 ASP A N 1
ATOM 639 C CA . ASP A 1 84 ? -11.484 8.650 12.470 1.00 93.12 84 ASP A CA 1
ATOM 640 C C . ASP A 1 84 ? -11.957 7.381 13.198 1.00 93.12 84 ASP A C 1
ATOM 642 O O . ASP A 1 84 ? -12.244 7.419 14.393 1.00 93.12 84 ASP A O 1
ATOM 646 N N . GLU A 1 85 ? -11.987 6.243 12.499 1.00 94.81 85 GLU A N 1
ATOM 647 C CA . GLU A 1 85 ? -12.408 4.946 13.045 1.00 94.81 85 GLU A CA 1
ATOM 648 C C . GLU A 1 85 ? -11.400 4.393 14.064 1.00 94.81 85 GLU A C 1
ATOM 650 O O . GLU A 1 85 ? -11.774 3.890 15.124 1.00 94.81 85 GLU A O 1
ATOM 655 N N . LEU A 1 86 ? -10.107 4.513 13.760 1.00 95.50 86 LEU A N 1
ATOM 656 C CA . LEU A 1 86 ? -9.013 3.947 14.550 1.00 95.50 86 LEU A CA 1
ATOM 657 C C . LEU A 1 86 ? -8.417 4.938 15.565 1.00 95.50 86 LEU A C 1
ATOM 659 O O . LEU A 1 86 ? -7.486 4.589 16.297 1.00 95.50 86 LEU A O 1
ATOM 663 N N . GLY A 1 87 ? -8.936 6.167 15.627 1.00 95.44 87 GLY A N 1
ATOM 664 C CA . GLY A 1 87 ? -8.570 7.173 16.623 1.00 95.44 87 GLY A CA 1
ATOM 665 C C . GLY A 1 87 ? -7.182 7.792 16.428 1.00 95.44 87 GLY A C 1
ATOM 666 O O . GLY A 1 87 ? -6.484 8.063 17.410 1.00 95.44 87 GLY A O 1
ATOM 667 N N . PHE A 1 88 ? -6.753 8.017 15.184 1.00 95.50 88 PHE A N 1
ATOM 668 C CA . PHE A 1 88 ? -5.499 8.709 14.871 1.00 95.50 88 PHE A CA 1
ATOM 669 C C . PHE A 1 88 ? -5.642 9.663 13.679 1.00 95.50 88 PHE A C 1
ATOM 671 O O . PHE A 1 88 ? -6.578 9.588 12.900 1.00 95.50 88 PHE A O 1
ATOM 678 N N . GLU A 1 89 ? -4.671 10.556 13.493 1.00 93.44 89 GLU A N 1
ATOM 679 C CA . GLU A 1 89 ? -4.711 11.569 12.431 1.00 93.44 89 GLU A CA 1
ATOM 680 C C . GLU A 1 89 ? -3.339 11.748 11.769 1.00 93.44 89 GLU A C 1
ATOM 682 O O . GLU A 1 89 ? -2.293 11.474 12.374 1.00 93.44 89 GLU A O 1
ATOM 687 N N . LEU A 1 90 ? -3.327 12.223 10.519 1.00 91.88 90 LEU A N 1
ATOM 688 C CA . LEU A 1 90 ? -2.088 12.521 9.802 1.00 91.88 90 LEU A CA 1
ATOM 689 C C . LEU A 1 90 ? -1.445 13.787 10.372 1.00 91.88 90 LEU A C 1
ATOM 691 O O . LEU A 1 90 ? -2.042 14.861 10.374 1.00 91.88 90 LEU A O 1
ATOM 695 N N . ARG A 1 91 ? -0.183 13.690 10.790 1.00 89.00 91 ARG A N 1
ATOM 696 C CA . ARG A 1 91 ? 0.566 14.809 11.369 1.00 89.00 91 ARG A CA 1
ATOM 697 C C . ARG A 1 91 ? 1.815 15.117 10.569 1.00 89.00 91 ARG A C 1
ATOM 699 O O . ARG A 1 91 ? 2.528 14.223 10.116 1.00 89.00 91 ARG A O 1
ATOM 706 N N . ARG A 1 92 ? 2.128 16.405 10.456 1.00 87.81 92 ARG A N 1
ATOM 707 C CA . ARG A 1 92 ? 3.438 16.863 9.989 1.00 87.81 92 ARG A CA 1
ATOM 708 C C . ARG A 1 92 ? 4.424 16.837 11.156 1.00 87.81 92 ARG A C 1
ATOM 710 O O . ARG A 1 92 ? 4.105 17.335 12.232 1.00 87.81 92 ARG A O 1
ATOM 717 N N . VAL A 1 93 ? 5.614 16.277 10.951 1.00 83.75 93 VAL A N 1
ATOM 718 C CA . VAL A 1 93 ? 6.640 16.147 12.000 1.00 83.75 93 VAL A CA 1
ATOM 719 C C . VAL A 1 93 ? 7.969 16.785 11.598 1.00 83.75 93 VAL A C 1
ATOM 721 O O . VAL A 1 93 ? 8.390 16.728 10.441 1.00 83.75 93 VAL A O 1
ATOM 724 N N . GLY A 1 94 ? 8.656 17.368 12.584 1.00 81.94 94 GLY A N 1
ATOM 725 C CA . GLY A 1 94 ? 9.896 18.120 12.380 1.00 81.94 94 GLY A CA 1
ATOM 726 C C . GLY A 1 94 ? 9.682 19.436 11.621 1.00 81.94 94 GLY A C 1
ATOM 727 O O . GLY A 1 94 ? 8.560 19.898 11.439 1.00 81.94 94 GLY A O 1
ATOM 728 N N . SER A 1 95 ? 10.775 20.049 11.163 1.00 74.12 95 SER A N 1
ATOM 729 C CA . SER A 1 95 ? 10.729 21.277 10.351 1.00 74.12 95 SER A CA 1
ATOM 730 C C . SER A 1 95 ? 10.451 21.013 8.860 1.00 74.12 95 SER A C 1
ATOM 732 O O . SER A 1 95 ? 10.059 21.917 8.121 1.00 74.12 95 SER A O 1
ATOM 734 N N . GLY A 1 96 ? 10.635 19.768 8.404 1.00 79.06 96 GLY A N 1
ATOM 735 C CA . GLY A 1 96 ? 10.448 19.345 7.012 1.00 79.06 96 GLY A CA 1
ATOM 736 C C . GLY A 1 96 ? 8.986 19.104 6.630 1.00 79.06 96 GLY A C 1
ATOM 737 O O . GLY A 1 96 ? 8.080 19.413 7.393 1.00 79.06 96 GLY A O 1
ATOM 738 N N . LYS A 1 97 ? 8.739 18.546 5.438 1.00 82.62 97 LYS A N 1
ATOM 739 C CA . LYS A 1 97 ? 7.392 18.191 4.932 1.00 82.62 97 LYS A CA 1
ATOM 740 C C . LYS A 1 97 ? 6.923 16.791 5.354 1.00 82.62 97 LYS A C 1
ATOM 742 O O . LYS A 1 97 ? 5.911 16.321 4.854 1.00 82.62 97 LYS A O 1
ATOM 747 N N . ARG A 1 98 ? 7.663 16.132 6.249 1.00 86.31 98 ARG A N 1
ATOM 748 C CA . ARG A 1 98 ? 7.441 14.732 6.604 1.00 86.31 98 ARG A CA 1
ATOM 749 C C . ARG A 1 98 ? 6.077 14.540 7.258 1.00 86.31 98 ARG A C 1
ATOM 751 O O . ARG A 1 98 ? 5.778 15.233 8.233 1.00 86.31 98 ARG A O 1
ATOM 758 N N . GLN A 1 99 ? 5.295 13.584 6.761 1.00 89.62 99 GLN A N 1
ATOM 759 C CA . GLN A 1 99 ? 3.968 13.257 7.295 1.00 89.62 99 GLN A CA 1
ATOM 760 C C . GLN A 1 99 ? 3.927 11.847 7.905 1.00 89.62 99 GLN A C 1
ATOM 762 O O . GLN A 1 99 ? 4.466 10.898 7.347 1.00 89.62 99 GLN A O 1
ATOM 767 N N . THR A 1 100 ? 3.295 11.683 9.063 1.00 92.56 100 THR A N 1
ATOM 768 C CA . THR A 1 100 ? 3.148 10.381 9.735 1.00 92.56 100 THR A CA 1
ATOM 769 C C . THR A 1 100 ? 1.936 10.379 10.654 1.00 92.56 100 THR A C 1
ATOM 771 O O . THR A 1 100 ? 1.503 11.431 11.117 1.00 92.56 100 THR A O 1
ATOM 774 N N . PHE A 1 101 ? 1.428 9.194 10.971 1.00 94.38 101 PHE A N 1
ATOM 775 C CA . PHE A 1 101 ? 0.390 9.008 11.986 1.00 94.38 101 PHE A CA 1
ATOM 776 C C . PHE A 1 101 ? 0.950 8.904 13.418 1.00 94.38 101 PHE A C 1
ATOM 778 O O . PHE A 1 101 ? 0.208 8.631 14.357 1.00 94.38 101 PHE A O 1
ATOM 785 N N . ALA A 1 102 ? 2.261 9.115 13.615 1.00 90.94 102 ALA A N 1
ATOM 786 C CA . ALA A 1 102 ? 2.938 8.966 14.907 1.00 90.94 102 ALA A CA 1
ATOM 787 C C . ALA A 1 102 ? 2.633 7.593 15.545 1.00 90.94 102 ALA A C 1
ATOM 789 O O . ALA A 1 102 ? 2.946 6.567 14.944 1.00 90.94 102 ALA A O 1
ATOM 790 N N . GLY A 1 103 ? 2.008 7.547 16.729 1.00 91.69 103 GLY A N 1
ATOM 791 C CA . GLY A 1 103 ? 1.588 6.286 17.358 1.00 91.69 103 GLY A CA 1
ATOM 792 C C . GLY A 1 103 ? 0.581 5.482 16.520 1.00 91.69 103 GLY A C 1
ATOM 793 O O . GLY A 1 103 ? 0.586 4.254 16.574 1.00 91.69 103 GLY A O 1
ATOM 794 N N . GLY A 1 104 ? -0.206 6.155 15.674 1.00 94.88 104 GLY A N 1
ATOM 795 C CA . GLY A 1 104 ? -1.164 5.533 14.758 1.00 94.88 104 GLY A CA 1
ATOM 796 C C . GLY A 1 104 ? -0.523 4.637 13.695 1.00 94.88 104 GLY A C 1
ATOM 797 O O . GLY A 1 104 ? -1.187 3.759 13.160 1.00 94.88 104 GLY A O 1
ATOM 798 N N . GLU A 1 105 ? 0.785 4.755 13.431 1.00 96.31 105 GLU A N 1
ATOM 799 C CA . GLU A 1 105 ? 1.473 3.840 12.508 1.00 96.31 105 GLU A CA 1
ATOM 800 C C . GLU A 1 105 ? 1.465 2.388 13.025 1.00 96.31 105 GLU A C 1
ATOM 802 O O . GLU A 1 105 ? 1.392 1.443 12.233 1.00 96.31 105 GLU A O 1
ATOM 807 N N . ALA A 1 106 ? 1.520 2.192 14.346 1.00 95.88 106 ALA A N 1
ATOM 808 C CA . ALA A 1 106 ? 1.429 0.865 14.950 1.00 95.88 106 ALA A CA 1
ATOM 809 C C . ALA A 1 106 ? 0.001 0.310 14.852 1.00 95.88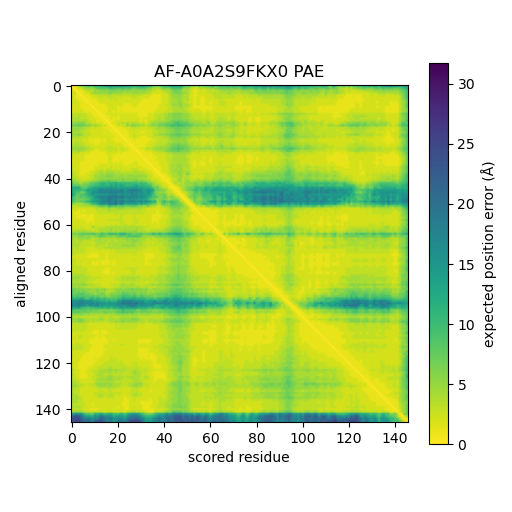 106 ALA A C 1
ATOM 811 O O . ALA A 1 106 ? -0.173 -0.839 14.449 1.00 95.88 106 ALA A O 1
ATOM 812 N N . VAL A 1 107 ? -1.003 1.152 15.123 1.00 97.06 107 VAL A N 1
ATOM 813 C CA . VAL A 1 107 ? -2.430 0.806 14.998 1.00 97.06 107 VAL A CA 1
ATOM 814 C C . VAL A 1 107 ? -2.761 0.405 13.559 1.00 97.06 107 VAL A C 1
ATOM 816 O O . VAL A 1 107 ? -3.291 -0.676 13.320 1.00 97.06 107 VAL A O 1
ATOM 819 N N . LEU A 1 108 ? -2.335 1.210 12.582 1.00 97.00 108 LEU A N 1
ATOM 820 C CA . LEU A 1 108 ? -2.510 0.907 11.162 1.00 97.00 108 LEU A CA 1
ATOM 821 C C . LEU A 1 108 ? -1.805 -0.395 10.755 1.00 97.00 108 LEU A C 1
ATOM 823 O O . LEU A 1 108 ? -2.319 -1.156 9.942 1.00 97.00 108 LEU A O 1
ATOM 827 N N . THR A 1 109 ? -0.629 -0.676 11.322 1.00 97.06 109 THR A N 1
ATOM 828 C CA . THR A 1 109 ? 0.092 -1.930 11.049 1.00 97.06 109 THR A CA 1
ATOM 829 C C . THR A 1 109 ? -0.688 -3.144 11.540 1.00 97.06 109 THR A C 1
ATOM 831 O O . THR A 1 109 ? -0.757 -4.140 10.822 1.00 97.06 109 THR A O 1
ATOM 834 N N . GLN A 1 110 ? -1.290 -3.059 12.727 1.00 97.12 110 GLN A N 1
ATOM 835 C CA . GLN A 1 110 ? -2.139 -4.124 13.248 1.00 97.12 110 GLN A CA 1
ATOM 836 C C . GLN A 1 110 ? -3.380 -4.323 12.371 1.00 97.12 110 GLN A C 1
ATOM 838 O O . GLN A 1 110 ? -3.629 -5.442 11.932 1.00 97.12 110 GLN A O 1
ATOM 843 N N . TRP A 1 111 ? -4.088 -3.243 12.030 1.00 97.69 111 TRP A N 1
ATOM 844 C CA . TRP A 1 111 ? -5.258 -3.318 11.152 1.00 97.69 111 TRP A CA 1
ATOM 845 C C . TRP A 1 111 ? -4.915 -3.964 9.800 1.00 97.69 111 TRP A C 1
ATOM 847 O O . TRP A 1 111 ? -5.601 -4.876 9.350 1.00 97.69 111 TRP A O 1
ATOM 857 N N . MET A 1 112 ? -3.7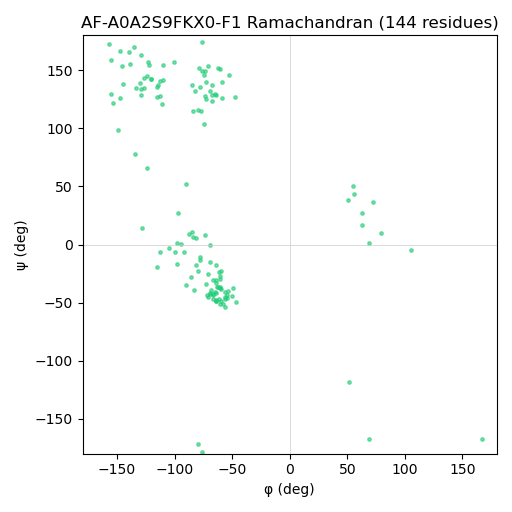94 -3.578 9.175 1.00 97.81 112 MET A N 1
ATOM 858 C CA . MET A 1 112 ? -3.335 -4.200 7.926 1.00 97.81 112 MET A CA 1
ATOM 859 C C . MET A 1 112 ? -3.003 -5.689 8.092 1.00 97.81 112 MET A C 1
ATOM 861 O O . MET A 1 112 ? -3.240 -6.461 7.168 1.00 97.81 112 MET A O 1
ATOM 865 N N . ALA A 1 113 ? -2.442 -6.109 9.229 1.00 96.38 113 ALA A N 1
ATOM 866 C CA . ALA A 1 113 ? -2.126 -7.517 9.477 1.00 96.38 113 ALA A CA 1
ATOM 867 C C . ALA A 1 113 ? -3.385 -8.389 9.585 1.00 96.38 113 ALA A C 1
ATOM 869 O O . ALA A 1 113 ? -3.352 -9.566 9.230 1.00 96.38 113 ALA A O 1
ATOM 870 N N . GLU A 1 114 ? -4.483 -7.810 10.061 1.00 97.12 114 GLU A N 1
ATOM 871 C CA . GLU A 1 114 ? -5.769 -8.487 10.181 1.00 97.12 114 GLU A CA 1
ATOM 872 C C . GLU A 1 114 ? -6.536 -8.457 8.852 1.00 97.12 114 GLU A C 1
ATOM 874 O O . GLU A 1 114 ? -7.137 -9.459 8.470 1.00 97.12 114 GLU A O 1
ATOM 879 N N . ASN A 1 115 ? -6.477 -7.341 8.118 1.00 97.69 115 ASN A N 1
ATOM 880 C CA . ASN A 1 115 ? -7.407 -7.055 7.025 1.00 97.69 115 ASN A CA 1
ATOM 881 C C . ASN A 1 115 ? -6.812 -7.039 5.617 1.00 97.69 115 ASN A C 1
ATOM 883 O O . ASN A 1 115 ? -7.587 -6.938 4.665 1.00 97.69 115 ASN A O 1
ATOM 887 N N . ALA A 1 116 ? -5.489 -7.153 5.459 1.00 97.62 116 ALA A N 1
ATOM 888 C CA . ALA A 1 116 ? -4.829 -7.073 4.160 1.00 97.62 116 ALA A CA 1
ATOM 889 C C . ALA A 1 116 ? -4.042 -8.341 3.797 1.00 97.62 116 ALA A C 1
ATOM 891 O O . ALA A 1 116 ? -3.333 -8.929 4.613 1.00 97.62 116 ALA A O 1
ATOM 892 N N . THR A 1 117 ? -4.086 -8.707 2.519 1.00 97.38 117 THR A N 1
ATOM 893 C CA . THR A 1 117 ? -3.177 -9.685 1.913 1.00 97.38 117 THR A CA 1
ATOM 894 C C . THR A 1 117 ? -2.550 -9.116 0.645 1.00 97.38 117 THR A C 1
ATOM 896 O O . THR A 1 117 ? -3.000 -8.110 0.095 1.00 97.38 117 THR A O 1
ATOM 899 N N . VAL A 1 118 ? -1.464 -9.735 0.189 1.00 97.25 118 VAL A N 1
ATOM 900 C CA . VAL A 1 118 ? -0.672 -9.242 -0.938 1.00 97.25 118 VAL A CA 1
ATOM 901 C C . VAL A 1 118 ? -0.443 -10.339 -1.971 1.00 97.25 118 VAL A C 1
ATOM 903 O O . VAL A 1 118 ? 0.051 -11.423 -1.657 1.00 97.25 118 VAL A O 1
ATOM 906 N N . SER A 1 119 ? -0.749 -10.033 -3.227 1.00 96.69 119 SER A N 1
ATOM 907 C CA . SER A 1 119 ? -0.313 -10.805 -4.389 1.00 96.69 119 SER A CA 1
ATOM 908 C C . SER A 1 119 ? 0.884 -10.120 -5.044 1.00 96.69 119 SER A C 1
ATOM 910 O O . SER A 1 119 ? 1.106 -8.919 -4.883 1.00 96.69 119 SER A O 1
ATOM 912 N N . TRP A 1 120 ? 1.683 -10.873 -5.793 1.00 96.44 120 TRP A N 1
ATOM 913 C CA . TRP A 1 120 ? 2.808 -10.316 -6.537 1.00 96.44 120 TRP A CA 1
ATOM 914 C C . TRP A 1 120 ? 3.019 -11.056 -7.851 1.00 96.44 120 TRP A C 1
ATOM 916 O O . TRP A 1 120 ? 2.701 -12.238 -7.971 1.00 96.44 120 TRP A O 1
ATOM 926 N N . VAL A 1 121 ? 3.601 -10.355 -8.818 1.00 95.00 121 VAL A N 1
ATOM 927 C CA . VAL A 1 121 ? 4.045 -10.912 -10.095 1.00 95.00 121 VAL A CA 1
ATOM 928 C C . VAL A 1 121 ? 5.446 -10.402 -10.390 1.00 95.00 121 VAL A C 1
ATOM 930 O O . VAL A 1 121 ? 5.731 -9.220 -10.201 1.00 95.00 121 VAL A O 1
ATOM 933 N N . LEU A 1 122 ? 6.332 -11.299 -10.817 1.00 95.25 122 LEU A N 1
ATOM 934 C CA . LEU A 1 122 ? 7.693 -10.941 -11.202 1.00 95.25 122 LEU A CA 1
ATOM 935 C C . LEU A 1 122 ? 7.695 -10.324 -12.596 1.00 95.25 122 LEU A C 1
ATOM 937 O O . LEU A 1 122 ? 7.050 -10.835 -13.509 1.00 95.25 122 LEU A O 1
ATOM 941 N N . HIS A 1 123 ? 8.437 -9.236 -12.756 1.00 93.19 123 HIS A N 1
ATOM 942 C CA . HIS A 1 123 ? 8.656 -8.615 -14.053 1.00 93.19 123 HIS A CA 1
ATOM 943 C C . HIS A 1 123 ? 9.971 -7.832 -14.005 1.00 93.19 123 HIS A C 1
ATOM 945 O O . HIS A 1 123 ? 10.144 -7.042 -13.077 1.00 93.19 123 HIS A O 1
ATOM 951 N N . PRO A 1 124 ? 10.892 -8.015 -14.969 1.00 90.75 124 PRO A N 1
ATOM 952 C CA . PRO A 1 124 ? 12.193 -7.340 -14.950 1.00 90.75 124 PRO A CA 1
ATOM 953 C C . PRO A 1 124 ? 12.065 -5.816 -15.076 1.00 90.75 124 PRO A C 1
ATOM 955 O O . PRO A 1 124 ? 12.854 -5.076 -14.497 1.00 90.75 124 PRO A O 1
ATOM 958 N N . GLU A 1 125 ? 11.031 -5.355 -15.782 1.00 92.19 125 GLU A N 1
ATOM 959 C CA . GLU A 1 125 ? 10.759 -3.938 -16.043 1.00 92.19 125 GLU A CA 1
ATOM 960 C C . GLU A 1 125 ? 9.345 -3.558 -15.570 1.00 92.19 125 GLU A C 1
ATOM 962 O O . GLU A 1 125 ? 8.440 -3.349 -16.383 1.00 92.19 125 GLU A O 1
ATOM 967 N N . PRO A 1 126 ? 9.066 -3.593 -14.257 1.00 92.75 126 PRO A N 1
ATOM 968 C CA . PRO A 1 126 ? 7.695 -3.525 -13.754 1.00 92.75 126 PRO A CA 1
ATOM 969 C C . PRO A 1 126 ? 7.045 -2.152 -13.968 1.00 92.75 126 PRO A C 1
ATOM 971 O O . PRO A 1 126 ? 5.823 -2.059 -13.952 1.00 92.75 126 PRO A O 1
ATOM 974 N N . TRP A 1 127 ? 7.819 -1.107 -14.275 1.00 91.25 127 TRP A N 1
ATOM 975 C CA . TRP A 1 127 ? 7.295 0.202 -14.687 1.00 91.25 127 TRP A CA 1
ATOM 976 C C . TRP A 1 127 ? 6.428 0.161 -15.948 1.00 91.25 127 TRP A C 1
ATOM 978 O O . TRP A 1 127 ? 5.561 1.014 -16.106 1.00 91.25 127 TRP A O 1
ATOM 988 N N . PHE A 1 128 ? 6.567 -0.853 -16.807 1.00 91.12 128 PHE A N 1
ATOM 989 C CA . PHE A 1 128 ? 5.637 -1.056 -17.923 1.00 91.12 128 PHE A CA 1
ATOM 990 C C . PHE A 1 128 ? 4.298 -1.685 -17.510 1.00 91.12 128 PHE A C 1
ATOM 992 O O . PHE A 1 128 ? 3.366 -1.707 -18.318 1.00 91.12 128 PHE A O 1
ATOM 999 N N . LEU A 1 129 ? 4.193 -2.221 -16.290 1.00 91.69 129 LEU A N 1
ATOM 1000 C CA . LEU A 1 129 ? 2.963 -2.814 -15.761 1.00 91.69 129 LEU A CA 1
ATOM 1001 C C . LEU A 1 129 ? 2.098 -1.798 -15.023 1.00 91.69 129 LEU A C 1
ATOM 1003 O O . LEU A 1 129 ? 0.882 -1.897 -15.111 1.00 91.69 129 LEU A O 1
ATOM 1007 N N . GLU A 1 130 ? 2.689 -0.828 -14.324 1.00 88.56 130 GLU A N 1
ATOM 1008 C CA . GLU A 1 130 ? 1.941 0.093 -13.455 1.00 88.56 130 GLU A CA 1
ATOM 1009 C C . GLU A 1 130 ? 0.834 0.835 -14.205 1.00 88.56 130 GLU A C 1
ATOM 1011 O O . GLU A 1 130 ? -0.334 0.714 -13.848 1.00 88.56 130 GLU A O 1
ATOM 1016 N N . THR A 1 131 ? 1.171 1.507 -15.309 1.00 87.00 131 THR A N 1
ATOM 1017 C CA . THR A 1 131 ? 0.181 2.212 -16.136 1.00 87.00 131 THR A CA 1
ATOM 1018 C C . THR A 1 131 ? -0.872 1.264 -16.708 1.00 87.00 131 THR A C 1
ATOM 1020 O O . THR A 1 131 ? -2.040 1.624 -16.796 1.00 87.00 131 THR A O 1
ATOM 1023 N N . LYS A 1 132 ? -0.487 0.036 -17.080 1.00 92.62 132 LYS A N 1
ATOM 1024 C CA . LYS A 1 132 ? -1.436 -0.955 -17.608 1.00 92.62 132 LYS A CA 1
ATOM 1025 C C . LYS A 1 132 ? -2.428 -1.399 -16.538 1.00 92.62 132 LYS A C 1
ATOM 1027 O O . LYS A 1 132 ? -3.608 -1.496 -16.835 1.00 92.62 132 LYS A O 1
ATOM 1032 N N . LEU A 1 133 ? -1.951 -1.649 -15.319 1.00 93.12 133 LEU A N 1
ATOM 1033 C CA . LEU A 1 133 ? -2.786 -2.047 -14.189 1.00 93.12 133 LEU A CA 1
ATOM 1034 C C . LEU A 1 133 ? -3.726 -0.912 -13.779 1.00 93.12 133 LEU A C 1
ATOM 1036 O O . LEU A 1 133 ? -4.917 -1.152 -13.659 1.00 93.12 133 LEU A O 1
ATOM 1040 N N . ILE A 1 134 ? -3.216 0.317 -13.647 1.00 90.38 134 ILE A N 1
ATOM 1041 C CA . ILE A 1 134 ? -4.024 1.494 -13.285 1.00 90.38 134 ILE A CA 1
ATOM 1042 C C . ILE A 1 134 ? -5.103 1.788 -14.336 1.00 90.38 134 ILE A C 1
ATOM 1044 O O . ILE A 1 134 ? -6.204 2.182 -13.981 1.00 90.38 134 ILE A O 1
ATOM 1048 N N . ASN A 1 135 ? -4.819 1.578 -15.624 1.00 91.88 135 ASN A N 1
ATOM 1049 C CA . ASN A 1 135 ? -5.807 1.810 -16.682 1.00 91.88 135 ASN A CA 1
ATOM 1050 C C . ASN A 1 135 ? -6.830 0.674 -16.831 1.00 91.88 135 ASN A C 1
ATOM 1052 O O . ASN A 1 135 ? -7.882 0.885 -17.428 1.00 91.88 135 ASN A O 1
ATOM 1056 N N . ALA A 1 136 ? -6.498 -0.536 -16.379 1.00 94.75 136 ALA A N 1
ATOM 1057 C CA . ALA A 1 136 ? -7.340 -1.719 -16.553 1.00 94.75 136 ALA A CA 1
ATOM 1058 C C . ALA A 1 136 ? -8.197 -2.044 -15.325 1.00 94.75 136 ALA A C 1
ATOM 1060 O O . ALA A 1 136 ? -9.123 -2.840 -15.442 1.00 94.75 136 ALA A O 1
ATOM 1061 N N . LEU A 1 137 ? -7.865 -1.483 -14.161 1.00 95.19 137 LEU A N 1
ATOM 1062 C CA . LEU A 1 137 ? -8.452 -1.834 -12.874 1.00 95.19 137 LEU A CA 1
ATOM 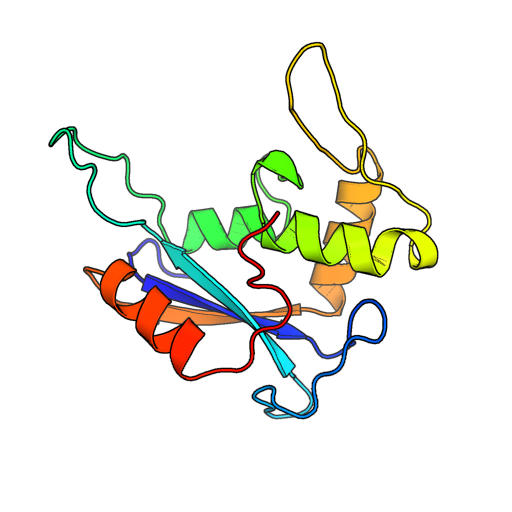1063 C C . LEU A 1 137 ? -8.981 -0.585 -12.177 1.00 95.19 137 LEU A C 1
ATOM 1065 O O . LEU A 1 137 ? -8.340 0.464 -12.209 1.00 95.19 137 LEU A O 1
ATOM 1069 N N . ASP A 1 138 ? -10.101 -0.732 -11.478 1.00 95.19 138 ASP A N 1
ATOM 1070 C CA . ASP A 1 138 ? -10.545 0.265 -10.512 1.00 95.19 138 ASP A CA 1
ATOM 1071 C C . ASP A 1 138 ? -9.767 0.078 -9.201 1.00 95.19 138 ASP A C 1
ATOM 1073 O O . ASP A 1 138 ? -9.808 -0.989 -8.585 1.00 95.19 138 ASP A O 1
ATOM 1077 N N . LEU A 1 139 ? -8.969 1.082 -8.832 1.00 94.56 139 LEU A N 1
ATOM 1078 C CA . LEU A 1 139 ? -7.991 1.016 -7.742 1.00 94.56 139 LEU A CA 1
ATOM 1079 C C . LEU A 1 139 ? -8.091 2.272 -6.869 1.00 94.56 139 LEU A C 1
ATOM 1081 O O . LEU A 1 139 ? -7.251 3.176 -6.968 1.00 94.56 139 LEU A O 1
ATOM 1085 N N . PRO A 1 140 ? -9.095 2.345 -5.983 1.00 93.50 140 PRO A N 1
ATOM 1086 C CA . PRO A 1 140 ? -9.423 3.558 -5.243 1.00 93.50 140 PRO A CA 1
ATOM 1087 C C . PRO A 1 140 ? -8.374 3.952 -4.194 1.00 93.50 140 PRO A C 1
ATOM 1089 O O . PRO A 1 140 ? -8.535 4.961 -3.531 1.00 93.50 140 PRO A O 1
ATOM 1092 N N . LEU A 1 141 ? -7.278 3.213 -3.998 1.00 94.19 141 LEU A N 1
ATOM 1093 C CA . LEU A 1 141 ? -6.176 3.661 -3.133 1.00 94.19 141 LEU A CA 1
ATOM 1094 C C . LEU A 1 141 ? -4.940 4.131 -3.919 1.00 94.19 141 LEU A C 1
ATOM 1096 O O . LEU A 1 141 ? -3.978 4.595 -3.299 1.00 94.19 141 LEU A O 1
ATOM 1100 N N . ASN A 1 142 ? -4.950 4.039 -5.256 1.00 90.81 142 ASN A N 1
ATOM 1101 C CA . ASN A 1 142 ? -3.863 4.470 -6.150 1.00 90.81 142 ASN A CA 1
ATOM 1102 C C . ASN A 1 142 ? -3.897 5.966 -6.518 1.00 90.81 142 ASN A C 1
ATOM 1104 O O . ASN A 1 142 ? -3.150 6.372 -7.410 1.00 90.81 142 ASN A O 1
ATOM 1108 N N . PHE A 1 143 ? -4.729 6.781 -5.855 1.00 72.44 143 PHE A N 1
ATOM 1109 C CA . PHE A 1 143 ? -4.868 8.212 -6.148 1.00 72.44 143 PHE A CA 1
ATOM 1110 C C . PHE A 1 143 ? -3.510 8.922 -6.274 1.00 72.44 143 PHE A C 1
ATOM 1112 O O . PHE A 1 143 ? -2.659 8.838 -5.385 1.00 72.44 143 PHE A O 1
ATOM 1119 N N . GLN A 1 144 ? -3.327 9.623 -7.398 1.00 54.22 144 GLN A N 1
ATOM 1120 C CA . GLN A 1 144 ? -2.079 10.307 -7.757 1.00 54.22 144 GLN A CA 1
ATOM 1121 C C . GLN A 1 144 ? -1.875 11.642 -7.014 1.00 54.22 144 GLN A C 1
ATOM 1123 O O . GLN A 1 144 ? -0.766 12.167 -7.030 1.00 54.22 144 GLN A O 1
ATOM 1128 N N . ASP A 1 145 ? -2.898 12.151 -6.317 1.00 40.88 145 ASP A N 1
ATOM 1129 C CA . ASP A 1 145 ? -2.879 13.455 -5.627 1.00 40.88 145 ASP A CA 1
ATOM 1130 C C . ASP A 1 145 ? -2.562 13.369 -4.118 1.00 40.88 145 ASP A C 1
ATOM 1132 O O . ASP A 1 145 ? -2.973 14.225 -3.333 1.00 40.88 145 ASP A O 1
ATOM 1136 N N . ASN A 1 146 ? -1.824 12.337 -3.692 1.00 39.22 146 ASN A N 1
ATOM 1137 C CA . ASN A 1 146 ? -1.354 12.186 -2.308 1.00 39.22 146 ASN A CA 1
ATOM 1138 C C . ASN A 1 146 ? 0.021 12.818 -2.073 1.00 39.22 146 ASN A C 1
ATOM 1140 O O . ASN A 1 146 ? 1.010 12.386 -2.698 1.00 39.22 146 ASN A O 1
#

Secondary structure (DSSP, 8-state):
--SS-EEEEEEESS-GGG---TTS-EETTEEEEEEEEES-PPPTT-PPP-PPPHHHHHHHHTTTTT--GGG-HHHHHHHHHHHHHHT---EE-SSSS-EE-TTHHHHHHHHHHHHEEEEEEE-SSTHHHHHHHHHHS--TT--TT-

Foldseek 3Di:
DDQAWWKKWKWWLDDFLPDDQVQFDDDPSITTADMDTWPAADDPVNDDDPTRGPVNLVVLQLCPPNRFVQSDLLRVLRCCRCCVVQVFDWDQDDPDRGIGRVVCSVVSSVVCVVTMDMDIDHDNHHNVVPVVDVVVGNHNSHDPPD

pLDDT: mean 90.91, std 9.46, range [39.22, 98.44]

Mean predicted aligned error: 4.45 Å

Sequence (146 aa):
MPAEAGAHGWWFREIPGGIDVSGCEQRDGWTLLYVGISPGPPRADGKPQNPQELRKRIRYHFGARNASADGSTLRKSLGVLLGDELGFELRRVGSGKRQTFAGGEAVLTQWMAENATVSWVLHPEPWFLETKLINALDLPLNFQDN